Protein AF-A0A5Y3W118-F1 (afdb_monomer)

Sequence (136 aa):
MGSHLMQRLNAFADAFSFFLLWLQNSPVILSLLAGLTLPFIFHLPREERKNAPFWLKSVACVSIFFFISGTLSPLTVQGLSYFFKSLDNNILFSVPLWIMTMIFTAAGLIFHITVRRLLAGEIDNLRHRMIKKSRL

Mean predicted aligned error: 7.02 Å

Secondary structure (DSSP, 8-state):
--HHHHHHHHHHHHHHHHHHHHHHH-HHHHHHHHHHHHHHHHSS-HHHHHH--HHHHHHHHHHHHHIIIIITHHHHHHHHHTT-TTS-SS-TT-HHHHHHHHHHHHHHHHHHHHHHHHHHHHHHHHHHHHHHHHT-

pLDDT: mean 89.18, std 9.22, range [50.97, 98.0]

Radius of gyration: 21.09 Å; Cα contacts (8 Å, |Δi|>4): 130; chains: 1; bounding box: 50×48×56 Å

Foldseek 3Di:
DPPVVVVVVVVVVVVVLVVLVCLLVCQLVLLLLLLQLVCLQPVDDPVVVVVDDPVSVVSNVSSVVSCCSHQVVLVNLLVCCVVPVSGDNPSVPVPVSNVSSVVSSNVSNVVNVVVVVVVVVVVVVVVVVVVVVVVD

Organism: Salmonella diarizonae (NCBI:txid59204)

Solvent-accessible surface area (backbone atoms only — not comparable to full-atom values): 7052 Å² total; per-residue (Å²): 133,60,66,69,55,51,50,52,51,50,53,48,50,52,53,49,51,50,50,52,48,48,46,69,74,40,22,51,62,29,3,24,50,12,19,49,31,45,59,68,55,69,73,52,53,78,77,53,56,76,75,49,56,69,68,59,56,50,49,33,52,52,19,51,50,24,31,44,49,5,47,40,22,41,61,46,42,39,60,45,23,78,80,35,84,87,44,69,72,73,50,61,78,36,61,70,58,54,52,47,9,50,52,29,20,50,49,19,33,51,48,42,54,52,51,52,53,55,50,51,55,51,51,52,52,52,50,53,54,48,56,61,60,72,76,109

Structure (mmCIF, N/CA/C/O backbone):
data_AF-A0A5Y3W118-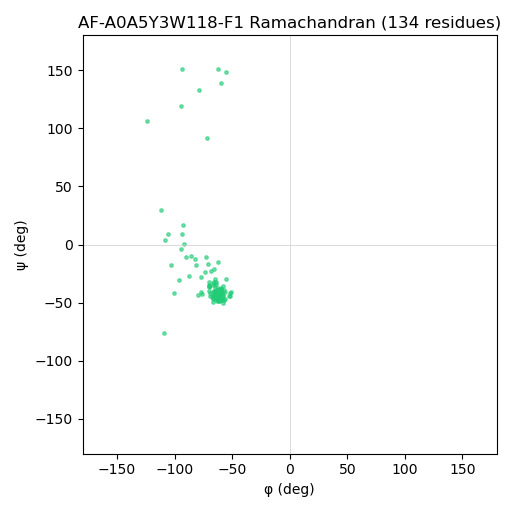F1
#
_entry.id   AF-A0A5Y3W118-F1
#
loop_
_atom_site.group_PDB
_atom_site.id
_atom_site.type_symbol
_atom_site.label_atom_id
_atom_site.label_alt_id
_atom_site.label_comp_id
_atom_site.label_asym_id
_atom_site.label_enti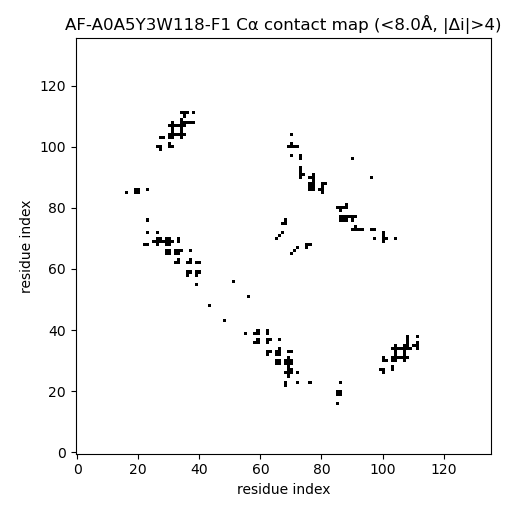ty_id
_atom_site.label_seq_id
_atom_site.pdbx_PDB_ins_code
_atom_site.Cartn_x
_atom_site.Cartn_y
_atom_site.Cartn_z
_atom_site.occupancy
_atom_site.B_iso_or_equiv
_atom_site.auth_seq_id
_atom_site.auth_comp_id
_atom_site.auth_asym_id
_atom_site.auth_atom_id
_atom_site.pdbx_PDB_model_num
ATOM 1 N N . MET A 1 1 ? 16.356 -33.945 -16.324 1.00 55.16 1 MET A N 1
ATOM 2 C CA . MET A 1 1 ? 15.896 -33.153 -15.158 1.00 55.16 1 MET A CA 1
ATOM 3 C C . MET A 1 1 ? 15.737 -31.643 -15.443 1.00 55.16 1 MET A C 1
ATOM 5 O O . MET A 1 1 ? 15.540 -30.894 -14.499 1.00 55.16 1 MET A O 1
ATOM 9 N N . GLY A 1 2 ? 15.806 -31.167 -16.701 1.00 66.75 2 GLY A N 1
ATOM 10 C CA . GLY A 1 2 ? 15.899 -29.722 -16.998 1.00 66.75 2 GLY A CA 1
ATOM 11 C C . GLY A 1 2 ? 14.599 -29.026 -17.422 1.00 66.75 2 GLY A C 1
ATOM 12 O O . GLY A 1 2 ? 14.319 -27.933 -16.950 1.00 66.75 2 GLY A O 1
ATOM 13 N N . SER A 1 3 ? 13.770 -29.647 -18.267 1.00 79.12 3 SER A N 1
ATOM 14 C CA . SER A 1 3 ? 12.612 -28.972 -18.885 1.00 79.12 3 SER A CA 1
ATOM 15 C C . SER A 1 3 ? 11.494 -28.630 -17.898 1.00 79.12 3 SER A C 1
ATOM 17 O O . SER A 1 3 ? 10.991 -27.513 -17.901 1.00 79.12 3 SER A O 1
ATOM 19 N N . HIS A 1 4 ? 11.144 -29.559 -17.007 1.00 85.88 4 HIS A N 1
ATOM 20 C CA . HIS A 1 4 ? 10.067 -29.359 -16.034 1.00 85.88 4 HIS A CA 1
ATOM 21 C C . HIS A 1 4 ? 10.428 -28.340 -14.937 1.00 85.88 4 HIS A C 1
ATOM 23 O O . HIS A 1 4 ? 9.578 -27.554 -14.526 1.00 85.88 4 HIS A O 1
ATOM 29 N N . LEU A 1 5 ? 11.689 -28.306 -14.483 1.00 90.19 5 LEU A N 1
ATOM 30 C CA . LEU A 1 5 ? 12.158 -27.274 -13.550 1.00 90.19 5 LEU A CA 1
ATOM 31 C C . LEU A 1 5 ? 12.150 -25.894 -14.224 1.00 90.19 5 LEU A C 1
ATOM 33 O O . LEU A 1 5 ? 11.603 -24.952 -13.660 1.00 90.19 5 LEU A O 1
ATOM 37 N N . MET A 1 6 ? 12.687 -25.792 -15.445 1.00 90.12 6 MET A N 1
ATOM 38 C CA . MET A 1 6 ? 12.690 -24.544 -16.222 1.00 90.12 6 MET A CA 1
ATOM 39 C C . MET A 1 6 ? 11.272 -24.038 -16.497 1.00 90.12 6 MET A C 1
ATOM 41 O O . MET A 1 6 ? 11.012 -22.847 -16.365 1.00 90.12 6 MET A O 1
ATOM 45 N N . GLN A 1 7 ? 10.330 -24.936 -16.790 1.00 92.69 7 GLN A N 1
ATOM 46 C CA . GLN A 1 7 ? 8.923 -24.582 -16.965 1.00 92.69 7 GLN A CA 1
ATOM 47 C C . GLN A 1 7 ? 8.311 -24.002 -15.683 1.00 92.69 7 GLN A C 1
ATOM 49 O O . GLN A 1 7 ? 7.603 -23.001 -15.748 1.00 92.69 7 GLN A O 1
ATOM 54 N N . ARG A 1 8 ? 8.595 -24.590 -14.512 1.00 93.12 8 ARG A N 1
ATOM 55 C CA . ARG A 1 8 ? 8.115 -24.059 -13.224 1.00 93.12 8 ARG A CA 1
ATOM 56 C C . ARG A 1 8 ? 8.726 -22.703 -12.889 1.00 93.12 8 ARG A C 1
ATOM 58 O O . ARG A 1 8 ? 8.020 -21.840 -12.382 1.00 93.12 8 ARG A O 1
ATOM 65 N N . LEU A 1 9 ? 10.014 -22.519 -13.174 1.00 93.62 9 LEU A N 1
ATOM 66 C CA . LEU A 1 9 ? 10.700 -21.247 -12.955 1.00 93.62 9 LEU A CA 1
ATOM 67 C C . LEU A 1 9 ? 10.161 -20.150 -13.879 1.00 93.62 9 LEU A C 1
ATOM 69 O O . LEU A 1 9 ? 9.912 -19.049 -13.400 1.00 93.62 9 LEU A O 1
ATOM 73 N N . ASN A 1 10 ? 9.901 -20.460 -15.153 1.00 93.31 10 ASN A N 1
ATOM 74 C CA . ASN A 1 10 ? 9.235 -19.528 -16.065 1.00 93.31 10 ASN A CA 1
ATOM 75 C C . ASN A 1 10 ? 7.828 -19.178 -15.577 1.00 93.31 10 ASN A C 1
ATOM 77 O O . ASN A 1 10 ? 7.515 -18.003 -15.447 1.00 93.31 10 ASN A O 1
ATOM 81 N N . ALA A 1 11 ? 7.016 -20.174 -15.212 1.00 94.19 11 ALA A N 1
ATOM 82 C CA . ALA A 1 11 ? 5.670 -19.921 -14.701 1.00 94.19 11 ALA A CA 1
ATOM 83 C C . ALA A 1 11 ? 5.681 -19.050 -13.431 1.00 94.19 11 ALA A C 1
ATOM 85 O O . ALA A 1 11 ? 4.825 -18.185 -13.256 1.00 94.19 11 ALA A O 1
ATOM 86 N N . PHE A 1 12 ? 6.663 -19.256 -12.548 1.00 94.25 12 PHE A N 1
ATOM 87 C CA . PHE A 1 12 ? 6.858 -18.405 -11.379 1.00 94.25 12 PHE A CA 1
ATOM 88 C C . PHE A 1 12 ? 7.266 -16.980 -11.769 1.00 94.25 12 PHE A C 1
ATOM 90 O O . PHE A 1 12 ? 6.709 -16.029 -11.225 1.00 94.25 12 PHE A O 1
ATOM 97 N N . ALA A 1 13 ? 8.204 -16.825 -12.706 1.00 93.19 13 ALA A N 1
ATOM 98 C CA . ALA A 1 13 ? 8.629 -15.519 -13.197 1.00 93.19 13 ALA A CA 1
ATOM 99 C C . ALA A 1 13 ? 7.459 -14.750 -13.831 1.00 93.19 13 ALA A C 1
ATOM 101 O O . ALA A 1 13 ? 7.259 -13.585 -13.500 1.00 93.19 13 ALA A O 1
ATOM 102 N N . ASP A 1 14 ? 6.634 -15.417 -14.640 1.00 94.06 14 ASP A N 1
ATOM 103 C CA . ASP A 1 14 ? 5.444 -14.828 -15.260 1.00 94.06 14 ASP A CA 1
ATOM 104 C C . ASP A 1 14 ? 4.425 -14.380 -14.203 1.00 94.06 14 ASP A C 1
ATOM 106 O O . ASP A 1 14 ? 3.942 -13.245 -14.233 1.00 94.06 14 ASP A O 1
ATOM 110 N N . ALA A 1 15 ? 4.138 -15.239 -13.219 1.00 95.62 15 ALA A N 1
ATOM 111 C CA . ALA A 1 15 ? 3.243 -14.904 -12.113 1.00 95.62 15 ALA A CA 1
ATOM 112 C C . ALA A 1 15 ? 3.778 -13.731 -11.276 1.00 95.62 15 ALA A C 1
ATOM 114 O O . ALA A 1 15 ? 3.017 -12.854 -10.864 1.00 95.62 15 ALA A O 1
ATOM 115 N N . PHE A 1 16 ? 5.089 -13.690 -11.045 1.00 95.00 16 PHE A N 1
ATOM 116 C CA . PHE A 1 16 ? 5.735 -12.618 -10.302 1.00 95.00 16 PHE A CA 1
ATOM 117 C C . PHE A 1 16 ? 5.724 -11.294 -11.078 1.00 95.00 16 PHE A C 1
ATOM 119 O O . PHE A 1 16 ? 5.399 -10.255 -10.507 1.00 95.00 16 PHE A O 1
ATOM 126 N N . SER A 1 17 ? 5.988 -11.314 -12.386 1.00 94.56 17 SER A N 1
ATOM 127 C CA . SER A 1 17 ? 5.854 -10.138 -13.253 1.00 94.56 17 SER A CA 1
ATOM 128 C C . SER A 1 17 ? 4.416 -9.625 -13.296 1.00 94.56 17 SER A C 1
ATOM 130 O O . SER A 1 17 ? 4.197 -8.418 -13.189 1.00 94.56 17 SER A O 1
ATOM 132 N N . PHE A 1 18 ? 3.432 -10.523 -13.380 1.00 95.94 18 PHE A N 1
ATOM 133 C CA . PHE A 1 18 ? 2.020 -10.158 -13.287 1.00 95.94 18 PHE A CA 1
ATOM 134 C C . PHE A 1 18 ? 1.696 -9.495 -11.942 1.00 95.94 18 PHE A C 1
ATOM 136 O O . PHE A 1 18 ? 1.043 -8.453 -11.906 1.00 95.94 18 PHE A O 1
ATOM 143 N N . PHE A 1 19 ? 2.203 -10.051 -10.840 1.00 95.00 19 PHE A N 1
ATOM 144 C CA . PHE A 1 19 ? 2.048 -9.465 -9.512 1.00 95.00 19 PHE A CA 1
ATOM 145 C C . PHE A 1 19 ? 2.662 -8.060 -9.419 1.00 95.00 19 PHE A C 1
ATOM 147 O O . PHE A 1 19 ? 2.019 -7.152 -8.899 1.00 95.00 19 PHE A O 1
ATOM 154 N N . LEU A 1 20 ? 3.865 -7.853 -9.961 1.00 95.12 20 LEU A N 1
ATOM 155 C CA . LEU A 1 20 ? 4.526 -6.545 -9.991 1.00 95.12 20 LEU A CA 1
ATOM 156 C C . LEU A 1 20 ? 3.728 -5.510 -10.797 1.00 95.12 20 LEU A C 1
ATOM 158 O O . LEU A 1 20 ? 3.542 -4.381 -10.344 1.00 95.12 20 LEU A O 1
ATOM 162 N N . LEU A 1 21 ? 3.210 -5.901 -11.963 1.00 95.94 21 LEU A N 1
ATOM 163 C CA . LEU A 1 21 ? 2.341 -5.046 -12.772 1.00 95.94 21 LEU A CA 1
ATOM 164 C C . LEU A 1 21 ? 1.045 -4.707 -12.036 1.00 95.94 21 LEU A C 1
ATOM 166 O O . LEU A 1 21 ? 0.607 -3.557 -12.049 1.00 95.94 21 LEU A O 1
ATOM 170 N N . TRP A 1 22 ? 0.431 -5.684 -11.372 1.00 95.88 22 TRP A N 1
ATOM 171 C CA . TRP A 1 22 ? -0.756 -5.448 -10.558 1.00 95.88 22 TRP A CA 1
ATOM 172 C C . TRP A 1 22 ? -0.471 -4.475 -9.406 1.00 95.88 22 TRP A C 1
ATOM 174 O O . TRP A 1 22 ? -1.278 -3.575 -9.160 1.00 95.88 22 TRP A O 1
ATOM 184 N N . LEU A 1 23 ? 0.693 -4.604 -8.759 1.00 95.44 23 LEU A N 1
ATOM 185 C CA . LEU A 1 23 ? 1.150 -3.717 -7.688 1.00 95.44 23 LEU A CA 1
ATOM 186 C C . LEU A 1 23 ? 1.254 -2.264 -8.173 1.00 95.44 23 LEU A C 1
ATOM 188 O O . LEU A 1 23 ? 0.721 -1.362 -7.530 1.00 95.44 23 LEU A O 1
ATOM 192 N N . GLN A 1 24 ? 1.882 -2.049 -9.333 1.00 94.50 24 GLN A N 1
ATOM 193 C CA . GLN A 1 24 ? 2.026 -0.725 -9.942 1.00 94.50 24 GLN A CA 1
ATOM 194 C C . GLN A 1 24 ? 0.687 -0.124 -10.394 1.00 94.50 24 GLN A C 1
ATOM 196 O O . GLN A 1 24 ? 0.523 1.093 -10.338 1.00 94.50 24 GLN A O 1
ATOM 201 N N . ASN A 1 25 ? -0.262 -0.949 -10.842 1.00 95.31 25 ASN A N 1
ATOM 202 C CA . ASN A 1 25 ? -1.548 -0.485 -11.372 1.00 95.31 25 ASN A CA 1
ATOM 203 C C . ASN A 1 25 ? -2.653 -0.351 -10.313 1.00 95.31 25 ASN A C 1
ATOM 205 O O . ASN A 1 25 ? -3.693 0.246 -10.589 1.00 95.31 25 ASN A O 1
ATOM 209 N N . SER A 1 26 ? -2.436 -0.854 -9.094 1.00 96.31 26 SER A N 1
ATOM 210 C CA . SER A 1 26 ? -3.421 -0.798 -8.001 1.00 96.31 26 SER A CA 1
ATOM 211 C C . SER A 1 26 ? -3.050 0.120 -6.817 1.00 96.31 26 SER A C 1
ATOM 213 O O . SER A 1 26 ? -3.504 -0.151 -5.698 1.00 96.31 26 SER A O 1
ATOM 215 N N . PRO A 1 27 ? -2.280 1.218 -6.983 1.00 94.94 27 PRO A N 1
ATOM 216 C CA . PRO A 1 27 ? -1.722 1.957 -5.854 1.00 94.94 27 PRO A CA 1
ATOM 217 C C . PRO A 1 27 ? -2.812 2.614 -5.007 1.00 94.94 27 PRO A C 1
ATOM 219 O O . PRO A 1 27 ? -2.713 2.626 -3.790 1.00 94.94 27 PRO A O 1
ATOM 222 N N . VAL A 1 28 ? -3.904 3.073 -5.625 1.00 95.94 28 VAL A N 1
ATOM 223 C CA . VAL A 1 28 ? -5.032 3.727 -4.941 1.00 95.94 28 VAL A CA 1
ATOM 224 C C . VAL A 1 28 ? -5.743 2.784 -3.964 1.00 95.94 28 VAL A C 1
ATOM 226 O O . VAL A 1 28 ? -6.008 3.154 -2.819 1.00 95.94 28 VAL A O 1
ATOM 229 N N . ILE A 1 29 ? -6.028 1.549 -4.390 1.00 96.88 29 ILE A N 1
ATOM 230 C CA . ILE A 1 29 ? -6.685 0.544 -3.540 1.00 96.88 29 ILE A CA 1
ATOM 231 C C . ILE A 1 29 ? -5.748 0.154 -2.394 1.00 96.88 29 ILE A C 1
ATOM 233 O O . ILE A 1 29 ? -6.170 0.105 -1.238 1.00 96.88 29 ILE A O 1
ATOM 237 N N . LEU A 1 30 ? -4.465 -0.062 -2.694 1.00 97.38 30 LEU A N 1
ATOM 238 C CA . LEU A 1 30 ? -3.451 -0.372 -1.685 1.00 97.38 30 LEU A CA 1
ATOM 239 C C . LEU A 1 30 ? -3.270 0.786 -0.690 1.00 97.38 30 LEU A C 1
ATOM 241 O O . LEU A 1 30 ? -3.172 0.543 0.509 1.00 97.38 30 LEU A O 1
ATOM 245 N N . SER A 1 31 ? -3.315 2.039 -1.147 1.00 97.25 31 SER A N 1
ATOM 246 C CA . SER A 1 31 ? -3.282 3.237 -0.299 1.00 97.25 31 SER A CA 1
ATOM 247 C C . SER A 1 31 ? -4.482 3.331 0.632 1.00 97.25 31 SER A C 1
ATOM 249 O O . SER A 1 31 ? -4.312 3.694 1.798 1.00 97.25 31 SER A O 1
ATOM 251 N N . LEU A 1 32 ? -5.681 3.004 0.147 1.00 97.44 32 LEU A N 1
ATOM 252 C CA . LEU A 1 32 ? -6.890 2.961 0.968 1.00 97.44 32 LEU A CA 1
ATOM 253 C C . LEU A 1 32 ? -6.763 1.897 2.063 1.00 97.44 32 LEU A C 1
ATOM 255 O O . LEU A 1 32 ? -7.006 2.182 3.237 1.00 97.44 32 LEU A O 1
ATOM 259 N N . LEU A 1 33 ? -6.328 0.691 1.685 1.00 96.50 33 LEU A N 1
ATOM 260 C CA . LEU A 1 33 ? -6.076 -0.408 2.618 1.00 96.50 33 LEU A CA 1
ATOM 261 C C . LEU A 1 33 ? -4.997 -0.042 3.639 1.00 96.50 33 LEU A C 1
ATOM 263 O O . LEU A 1 33 ? -5.194 -0.292 4.824 1.00 96.50 33 LEU A O 1
ATOM 267 N N . ALA A 1 34 ? -3.924 0.632 3.220 1.00 96.12 34 ALA A N 1
ATOM 268 C CA . ALA A 1 34 ? -2.906 1.149 4.127 1.00 96.12 34 ALA A CA 1
ATOM 269 C C . ALA A 1 34 ? -3.517 2.082 5.178 1.00 96.12 34 ALA A C 1
ATOM 271 O O . ALA A 1 34 ? -3.278 1.905 6.369 1.00 96.12 34 ALA A O 1
ATOM 272 N N . GLY A 1 35 ? -4.362 3.030 4.759 1.00 95.06 35 GLY A N 1
ATOM 273 C CA . GLY A 1 35 ? -5.092 3.921 5.665 1.00 95.06 35 GLY A CA 1
ATOM 274 C C . GLY A 1 35 ? -5.966 3.164 6.666 1.00 95.06 35 GLY A C 1
ATOM 275 O O . GLY A 1 35 ? -5.960 3.467 7.859 1.00 95.06 35 GLY A O 1
ATOM 276 N N . LEU A 1 36 ? -6.669 2.136 6.188 1.00 94.50 36 LEU A N 1
ATOM 277 C CA . LEU A 1 36 ? -7.527 1.281 7.008 1.00 94.50 36 LEU A CA 1
ATOM 278 C C . LEU A 1 36 ? -6.743 0.458 8.032 1.00 94.50 36 LEU A C 1
ATOM 280 O O . LEU A 1 36 ? -7.268 0.174 9.109 1.00 94.50 36 LEU A O 1
ATOM 284 N N . THR A 1 37 ? -5.513 0.050 7.717 1.00 92.50 37 THR A N 1
ATOM 285 C CA . THR A 1 37 ? -4.740 -0.866 8.564 1.00 92.50 37 THR A CA 1
ATOM 286 C C . THR A 1 37 ? -3.640 -0.189 9.382 1.00 92.50 37 THR A C 1
ATOM 288 O O . THR A 1 37 ? -3.156 -0.767 10.359 1.00 92.50 37 THR A O 1
ATOM 291 N N . LEU A 1 38 ? -3.230 1.032 9.030 1.00 90.38 38 LEU A N 1
ATOM 292 C CA . LEU A 1 38 ? -2.220 1.834 9.736 1.00 90.38 38 LEU A CA 1
ATOM 293 C C . LEU A 1 38 ? -2.501 1.964 11.244 1.00 90.38 38 LEU A C 1
ATOM 295 O O . LEU A 1 38 ? -1.580 1.752 12.041 1.00 90.38 38 LEU A O 1
ATOM 299 N N . PRO A 1 39 ? -3.749 2.230 11.680 1.00 88.62 39 PRO A N 1
ATOM 300 C CA . PRO A 1 39 ? -4.085 2.302 13.097 1.00 88.62 39 PRO A CA 1
ATOM 301 C C . PRO A 1 39 ? -3.708 1.051 13.904 1.00 88.62 39 PRO A C 1
ATOM 303 O O . PRO A 1 39 ? -3.381 1.195 15.080 1.00 88.62 39 PRO A O 1
ATOM 306 N N . PHE A 1 40 ? -3.689 -0.150 13.316 1.00 81.88 40 PHE A N 1
ATOM 307 C CA . PHE A 1 40 ? -3.300 -1.371 14.037 1.00 81.88 40 PHE A CA 1
ATOM 308 C C . PHE A 1 40 ? -1.811 -1.403 14.415 1.00 81.88 40 PHE A C 1
ATOM 310 O O . PHE A 1 40 ? -1.440 -2.083 15.368 1.00 81.88 40 PHE A O 1
ATOM 317 N N . ILE A 1 41 ? -0.959 -0.650 13.709 1.00 78.69 41 ILE A N 1
ATOM 318 C CA . ILE A 1 41 ? 0.476 -0.542 14.014 1.00 78.69 41 ILE A CA 1
ATOM 319 C C . ILE A 1 41 ? 0.710 0.433 15.177 1.00 78.69 41 ILE A C 1
ATOM 321 O O . ILE A 1 41 ? 1.521 0.167 16.068 1.00 78.69 41 ILE A O 1
ATOM 325 N N . PHE A 1 42 ? 0.024 1.579 15.164 1.00 71.50 42 PHE A N 1
ATOM 326 C CA . PHE A 1 42 ? 0.285 2.673 16.104 1.00 71.50 42 PHE A CA 1
ATOM 327 C C . PHE A 1 42 ? -0.478 2.558 17.425 1.00 71.50 42 PHE A C 1
ATOM 329 O O . PHE A 1 42 ? 0.022 3.036 18.439 1.00 71.50 42 PHE A O 1
ATOM 336 N N . HIS A 1 43 ? -1.642 1.902 17.448 1.00 69.50 43 HIS A N 1
ATOM 337 C CA . HIS A 1 43 ? -2.459 1.815 18.662 1.00 69.50 43 HIS A CA 1
ATOM 338 C C . HIS A 1 43 ? -1.909 0.885 19.746 1.00 69.50 43 HIS A C 1
ATOM 340 O O . HIS A 1 43 ? -2.425 0.933 20.858 1.00 69.50 43 HIS A O 1
ATOM 346 N N . LEU A 1 44 ? -0.893 0.062 19.464 1.00 68.00 44 LEU A N 1
ATOM 347 C CA . LEU A 1 44 ? -0.331 -0.835 20.473 1.00 68.00 44 LEU A CA 1
ATOM 348 C C . LEU A 1 44 ? 0.888 -0.212 21.182 1.00 68.00 44 LEU A C 1
ATOM 350 O O . LEU A 1 44 ? 1.912 0.035 20.521 1.00 68.00 44 LEU A O 1
ATOM 354 N N . PRO A 1 45 ? 0.838 -0.004 22.513 1.00 69.00 45 PRO A N 1
ATOM 355 C CA . PRO A 1 45 ? 1.994 0.369 23.323 1.00 69.00 45 PRO A CA 1
ATOM 356 C C . PRO A 1 45 ? 3.140 -0.631 23.158 1.00 69.00 45 PRO A C 1
ATOM 358 O O . PRO A 1 45 ? 2.925 -1.824 22.940 1.00 69.00 45 PRO A O 1
ATOM 361 N N . ARG A 1 46 ? 4.387 -0.162 23.265 1.00 69.44 46 ARG A N 1
ATOM 362 C CA . ARG A 1 46 ? 5.582 -0.994 23.032 1.00 69.44 46 ARG A CA 1
ATOM 363 C C . ARG A 1 46 ? 5.643 -2.219 23.958 1.00 69.44 46 ARG A C 1
ATOM 365 O O . ARG A 1 46 ? 6.051 -3.285 23.505 1.00 69.44 46 ARG A O 1
ATOM 372 N N . GLU A 1 47 ? 5.180 -2.066 25.198 1.00 72.00 47 GLU A N 1
ATOM 373 C CA . GLU A 1 47 ? 5.050 -3.131 26.204 1.00 72.00 47 GLU A CA 1
ATOM 374 C C . GLU A 1 47 ? 4.069 -4.232 25.749 1.00 72.00 47 GLU A C 1
ATOM 376 O O . GLU A 1 47 ? 4.376 -5.423 25.795 1.00 72.00 47 GLU A O 1
ATOM 381 N N . GLU A 1 48 ? 2.915 -3.840 25.201 1.00 70.69 48 GLU A N 1
ATOM 382 C CA . GLU A 1 48 ? 1.869 -4.761 24.735 1.00 70.69 48 GLU A CA 1
ATOM 383 C C . GLU A 1 48 ? 2.245 -5.478 23.428 1.00 70.69 48 GLU A C 1
ATOM 385 O O . GLU A 1 48 ? 1.781 -6.589 23.170 1.00 70.69 48 GLU A O 1
ATOM 390 N N . ARG A 1 49 ? 3.147 -4.909 22.613 1.00 72.75 49 ARG A N 1
ATOM 391 C CA . ARG A 1 49 ? 3.612 -5.536 21.356 1.00 72.75 49 ARG A CA 1
ATOM 392 C C . ARG A 1 49 ? 4.360 -6.848 21.574 1.00 72.75 49 ARG A C 1
ATOM 394 O O . ARG A 1 49 ? 4.278 -7.729 20.714 1.00 72.75 49 ARG A O 1
ATOM 401 N N . LYS A 1 50 ? 5.080 -7.002 22.693 1.00 74.50 50 LYS A N 1
ATOM 402 C CA . LYS A 1 50 ? 5.788 -8.259 23.005 1.00 74.50 50 LYS A CA 1
ATOM 403 C C . LYS A 1 50 ? 4.801 -9.415 23.168 1.00 74.50 50 LYS A C 1
ATOM 405 O O . LYS A 1 50 ? 5.000 -10.468 22.559 1.00 74.50 50 LYS A O 1
ATOM 410 N N . ASN A 1 51 ? 3.708 -9.157 23.879 1.00 79.12 51 ASN A N 1
ATOM 411 C CA . ASN A 1 51 ? 2.676 -10.140 24.210 1.00 79.12 51 ASN A CA 1
ATOM 412 C C . ASN A 1 51 ? 1.524 -10.183 23.192 1.00 79.12 51 ASN A C 1
ATOM 414 O O . ASN A 1 51 ? 0.592 -10.966 23.352 1.00 79.12 51 ASN A O 1
ATOM 418 N N . ALA A 1 52 ? 1.577 -9.356 22.143 1.00 80.19 52 ALA A N 1
ATOM 419 C CA . ALA A 1 52 ? 0.527 -9.289 21.140 1.00 80.19 52 ALA A CA 1
ATOM 420 C C . ALA A 1 52 ? 0.314 -10.649 20.445 1.00 80.19 52 ALA A C 1
ATOM 422 O O . ALA A 1 52 ? 1.295 -11.320 20.087 1.00 80.19 52 ALA A O 1
ATOM 423 N N . PRO A 1 53 ? -0.950 -11.036 20.190 1.00 85.62 53 PRO A N 1
ATOM 424 C CA . PRO A 1 53 ? -1.263 -12.277 19.497 1.00 85.62 53 PRO A CA 1
ATOM 425 C C . PRO A 1 53 ? -0.694 -12.261 18.073 1.00 85.62 53 PRO A C 1
ATOM 427 O O . PRO A 1 53 ? -0.582 -11.208 17.439 1.00 85.62 53 PRO A O 1
ATOM 430 N N . PHE A 1 54 ? -0.362 -13.445 17.551 1.00 86.81 54 PHE A N 1
ATOM 431 C CA . PHE A 1 54 ? 0.260 -13.606 16.230 1.00 86.81 54 PHE A CA 1
ATOM 432 C C . PHE A 1 54 ? -0.509 -12.888 15.110 1.00 86.81 54 PHE A C 1
ATOM 434 O O . PHE A 1 54 ? 0.094 -12.199 14.289 1.00 86.81 54 PHE A O 1
ATOM 441 N N . TRP A 1 55 ? -1.843 -12.959 15.126 1.00 84.69 55 TRP A N 1
ATOM 442 C CA . TRP A 1 55 ? -2.699 -12.289 14.145 1.00 84.69 55 TRP A CA 1
ATOM 443 C C . TRP A 1 55 ? -2.483 -10.779 14.080 1.00 84.69 55 TRP A C 1
ATOM 445 O O . TRP A 1 55 ? -2.429 -10.217 12.990 1.00 84.69 55 TRP A O 1
ATOM 455 N N . LEU A 1 56 ? -2.284 -10.117 15.220 1.00 85.62 56 LEU A N 1
ATOM 456 C CA . LEU A 1 56 ? -2.070 -8.674 15.245 1.00 85.62 56 LEU A CA 1
ATOM 457 C C . LEU A 1 56 ? -0.704 -8.297 14.644 1.00 85.62 56 LEU A C 1
ATOM 459 O O . LEU A 1 56 ? -0.591 -7.306 13.925 1.00 85.62 56 LEU A O 1
ATOM 463 N N . LYS A 1 57 ? 0.319 -9.133 14.867 1.00 85.50 57 LYS A N 1
ATOM 464 C CA . LYS A 1 57 ? 1.638 -8.991 14.226 1.00 85.50 57 LYS A CA 1
ATOM 465 C C . LYS A 1 57 ? 1.541 -9.206 12.711 1.00 85.50 57 LYS A C 1
ATOM 467 O O . LYS A 1 57 ? 2.137 -8.447 11.950 1.00 85.50 57 LYS A O 1
ATOM 472 N N . SER A 1 58 ? 0.743 -10.183 12.273 1.00 89.00 58 SER A N 1
ATOM 473 C CA . SER A 1 58 ? 0.466 -10.425 10.852 1.00 89.00 58 SER A CA 1
ATOM 474 C C . SER A 1 58 ? -0.235 -9.232 10.199 1.00 89.00 58 SER A C 1
ATOM 476 O O . SER A 1 58 ? 0.190 -8.781 9.140 1.00 89.00 58 SER A O 1
ATOM 478 N N . VAL A 1 59 ? -1.265 -8.672 10.842 1.00 90.06 59 VAL A N 1
ATOM 479 C CA . VAL A 1 59 ? -1.972 -7.477 10.349 1.00 90.06 59 VAL A CA 1
ATOM 480 C C . VAL A 1 59 ? -1.032 -6.275 10.269 1.00 90.06 59 VAL A C 1
ATOM 482 O O . VAL A 1 59 ? -1.076 -5.537 9.290 1.00 90.06 59 VAL A O 1
ATOM 485 N N . ALA A 1 60 ? -0.139 -6.096 11.246 1.00 88.81 60 ALA A N 1
ATOM 486 C CA . ALA A 1 60 ? 0.869 -5.040 11.195 1.00 88.81 60 ALA A CA 1
ATOM 487 C C . ALA A 1 60 ? 1.829 -5.212 10.004 1.00 88.81 60 ALA A C 1
ATOM 489 O O . ALA A 1 60 ? 2.114 -4.241 9.310 1.00 88.81 60 ALA A O 1
ATOM 490 N N . CYS A 1 61 ? 2.279 -6.440 9.726 1.00 90.94 61 CYS A N 1
ATOM 491 C CA . CYS A 1 61 ? 3.115 -6.745 8.562 1.00 90.94 61 CYS A CA 1
ATOM 492 C C . CYS A 1 61 ? 2.394 -6.424 7.242 1.00 90.94 61 CYS A C 1
ATOM 494 O O . CYS A 1 61 ? 2.922 -5.697 6.401 1.00 90.94 61 CYS A O 1
ATOM 496 N N . VAL A 1 62 ? 1.150 -6.890 7.100 1.00 93.19 62 VAL A N 1
ATOM 497 C CA . VAL A 1 62 ? 0.301 -6.611 5.930 1.00 93.19 62 VAL A CA 1
ATOM 498 C C . VAL A 1 62 ? 0.060 -5.107 5.764 1.00 93.19 62 VAL A C 1
ATOM 500 O O . VAL A 1 62 ? 0.106 -4.587 4.654 1.00 93.19 62 VAL A O 1
ATOM 503 N N . SER A 1 63 ? -0.126 -4.387 6.868 1.00 93.25 63 SER A N 1
ATOM 504 C CA . SER A 1 63 ? -0.308 -2.936 6.868 1.00 93.25 63 SER A CA 1
ATOM 505 C C . SER A 1 63 ? 0.933 -2.187 6.375 1.00 93.25 63 SER A C 1
ATOM 507 O O . SER A 1 63 ? 0.818 -1.277 5.555 1.00 93.25 63 SER A O 1
ATOM 509 N N . ILE A 1 64 ? 2.130 -2.610 6.800 1.00 93.94 64 ILE A N 1
ATOM 510 C CA . ILE A 1 64 ? 3.398 -2.068 6.289 1.00 93.94 64 ILE A CA 1
ATOM 511 C C . ILE A 1 64 ? 3.523 -2.336 4.787 1.00 93.94 64 ILE A C 1
ATOM 513 O O . ILE A 1 64 ? 3.879 -1.427 4.039 1.00 93.94 64 ILE A O 1
ATOM 517 N N . PHE A 1 65 ? 3.191 -3.549 4.338 1.00 95.38 65 PHE A N 1
ATOM 518 C CA . PHE A 1 65 ? 3.196 -3.890 2.917 1.00 95.38 65 PHE A CA 1
ATOM 519 C C . PHE A 1 65 ? 2.264 -2.972 2.110 1.00 95.38 65 PHE A C 1
ATOM 521 O O . PHE A 1 65 ? 2.710 -2.355 1.146 1.00 95.38 65 PHE A O 1
ATOM 528 N N . PHE A 1 66 ? 1.010 -2.791 2.537 1.00 96.12 66 PHE A N 1
ATOM 529 C CA . PHE A 1 66 ? 0.075 -1.882 1.864 1.00 96.12 66 PHE A CA 1
ATOM 530 C C . PHE A 1 66 ? 0.546 -0.428 1.875 1.00 96.12 66 PHE A C 1
ATOM 532 O O . PHE A 1 66 ? 0.381 0.275 0.882 1.00 96.12 66 PHE A O 1
ATOM 539 N N . PHE A 1 67 ? 1.160 0.032 2.964 1.00 95.50 67 PHE A N 1
ATOM 540 C CA . PHE A 1 67 ? 1.687 1.391 3.044 1.00 95.50 67 PHE A CA 1
ATOM 541 C C . PHE A 1 67 ? 2.831 1.627 2.050 1.00 95.50 67 PHE A C 1
ATOM 543 O O . PHE A 1 67 ? 2.837 2.623 1.326 1.00 95.50 67 PHE A O 1
ATOM 550 N N . ILE A 1 68 ? 3.771 0.685 1.970 1.00 95.94 68 ILE A N 1
ATOM 551 C CA . ILE A 1 68 ? 4.917 0.742 1.056 1.00 95.94 68 ILE A CA 1
ATOM 552 C C . ILE A 1 68 ? 4.442 0.635 -0.401 1.00 95.94 68 ILE A C 1
ATOM 554 O O . ILE A 1 68 ? 4.794 1.464 -1.239 1.00 95.94 68 ILE A O 1
ATOM 558 N N . SER A 1 69 ? 3.607 -0.355 -0.705 1.00 95.56 69 SER A N 1
ATOM 559 C CA . SER A 1 69 ? 3.153 -0.635 -2.070 1.00 95.56 69 SER A CA 1
ATOM 560 C C . SER A 1 69 ? 1.984 0.229 -2.544 1.00 95.56 69 SER A C 1
ATOM 562 O O . SER A 1 69 ? 1.684 0.223 -3.730 1.00 95.56 69 SER A O 1
ATOM 564 N N . GLY A 1 70 ? 1.318 0.954 -1.647 1.00 96.38 70 GLY A N 1
ATOM 565 C CA . GLY A 1 70 ? 0.219 1.868 -1.952 1.00 96.38 70 GLY A CA 1
ATOM 566 C C . GLY A 1 70 ? 0.636 3.321 -1.776 1.00 96.38 70 GLY A C 1
ATOM 567 O O . GLY A 1 70 ? 0.893 4.024 -2.753 1.00 96.38 70 GLY A O 1
ATOM 568 N N . THR A 1 71 ? 0.727 3.786 -0.525 1.00 96.56 71 THR A N 1
ATOM 569 C CA . THR A 1 71 ? 1.033 5.192 -0.193 1.00 96.56 71 THR A CA 1
ATOM 570 C C . THR A 1 71 ? 2.375 5.640 -0.766 1.00 96.56 71 THR A C 1
ATOM 572 O O . THR A 1 71 ? 2.445 6.679 -1.418 1.00 96.56 71 THR A O 1
ATOM 575 N N . LEU A 1 72 ? 3.419 4.828 -0.580 1.00 96.62 72 LEU A N 1
ATOM 576 C CA . LEU A 1 72 ? 4.765 5.073 -1.110 1.00 96.62 72 LEU A CA 1
ATOM 577 C C . LEU A 1 72 ? 5.003 4.412 -2.476 1.00 96.62 72 LEU A C 1
ATOM 579 O O . LEU A 1 72 ? 6.155 4.285 -2.896 1.00 96.62 72 LEU A O 1
ATOM 583 N N . SER A 1 73 ? 3.939 4.010 -3.181 1.00 95.69 73 SER A N 1
ATOM 584 C CA . SER A 1 73 ? 4.042 3.328 -4.478 1.00 95.69 73 SER A CA 1
ATOM 585 C C . SER A 1 73 ? 4.928 4.038 -5.506 1.00 95.69 73 SER A C 1
ATOM 587 O O . SER A 1 73 ? 5.717 3.332 -6.137 1.00 95.69 73 SER A O 1
ATOM 589 N N . PRO A 1 74 ? 4.923 5.384 -5.661 1.00 95.12 74 PRO A N 1
ATOM 590 C CA . PRO A 1 74 ? 5.771 6.021 -6.668 1.00 95.12 74 PRO A CA 1
ATOM 591 C C . PRO A 1 74 ? 7.258 5.809 -6.380 1.00 95.12 74 PRO A C 1
ATOM 593 O O . PRO A 1 74 ? 8.048 5.641 -7.300 1.00 95.12 74 PRO A O 1
ATOM 596 N N . LEU A 1 75 ? 7.643 5.768 -5.101 1.00 95.50 75 LEU A N 1
ATOM 597 C CA . LEU A 1 75 ? 9.019 5.521 -4.680 1.00 95.50 75 LEU A CA 1
ATOM 598 C C . LEU A 1 75 ? 9.388 4.041 -4.800 1.00 95.50 75 LEU A C 1
ATOM 600 O O . LEU A 1 75 ? 10.481 3.699 -5.249 1.00 95.50 75 LEU A O 1
ATOM 604 N N . THR A 1 76 ? 8.485 3.150 -4.401 1.00 94.56 76 THR A N 1
ATOM 605 C CA . THR A 1 76 ? 8.782 1.716 -4.314 1.00 94.56 76 THR A CA 1
ATOM 606 C C . THR A 1 76 ? 8.788 1.051 -5.679 1.00 94.56 76 THR A C 1
ATOM 608 O O . THR A 1 76 ? 9.703 0.285 -5.973 1.00 94.56 76 THR A O 1
ATOM 611 N N . VAL A 1 77 ? 7.843 1.399 -6.549 1.00 94.94 77 VAL A N 1
ATOM 612 C CA . VAL A 1 77 ? 7.823 0.920 -7.933 1.00 94.94 77 VAL A CA 1
ATOM 613 C C . VAL A 1 77 ? 8.978 1.524 -8.736 1.00 94.94 77 VAL A C 1
ATOM 615 O O . VAL A 1 77 ? 9.597 0.795 -9.504 1.00 94.94 77 VAL A O 1
ATOM 618 N N . GLN A 1 78 ? 9.364 2.785 -8.496 1.00 94.38 78 GLN A N 1
ATOM 619 C CA . GLN A 1 78 ? 10.595 3.337 -9.079 1.00 94.38 78 GLN A CA 1
ATOM 620 C C . GLN A 1 78 ? 11.836 2.543 -8.648 1.00 94.38 78 GLN A C 1
ATOM 622 O O . GLN A 1 78 ? 12.694 2.236 -9.467 1.00 94.38 78 GLN A O 1
ATOM 627 N N . GLY A 1 79 ? 11.942 2.190 -7.364 1.00 93.81 79 GLY A N 1
ATOM 628 C CA . GLY A 1 79 ? 13.033 1.351 -6.870 1.00 93.81 79 GLY A CA 1
ATOM 629 C C . GLY A 1 79 ? 13.046 -0.032 -7.529 1.00 93.81 79 GLY A C 1
ATOM 630 O O . GLY A 1 79 ? 14.099 -0.521 -7.934 1.00 93.81 79 GLY A O 1
ATOM 631 N N . LEU A 1 80 ? 11.872 -0.650 -7.675 1.00 94.31 80 LEU A N 1
ATOM 632 C CA . LEU A 1 80 ? 11.719 -1.963 -8.302 1.00 94.31 80 LEU A CA 1
ATOM 633 C C . LEU A 1 80 ? 11.975 -1.934 -9.814 1.00 94.31 80 LEU A C 1
ATOM 635 O O . LEU A 1 80 ? 12.496 -2.916 -10.341 1.00 94.31 80 LEU A O 1
ATOM 639 N N . SER A 1 81 ? 11.666 -0.840 -10.516 1.00 94.25 81 SER A N 1
ATOM 640 C CA . SER A 1 81 ? 11.854 -0.744 -11.971 1.00 94.25 81 SER A CA 1
ATOM 641 C C . SER A 1 81 ? 13.325 -0.791 -12.395 1.00 94.25 81 SER A C 1
ATOM 643 O O . SER A 1 81 ? 13.627 -1.224 -13.506 1.00 94.25 81 SER A O 1
ATOM 645 N N . TYR A 1 82 ? 14.263 -0.480 -11.489 1.00 93.38 82 TYR A N 1
ATOM 646 C CA . TYR A 1 82 ? 15.695 -0.719 -11.712 1.00 93.38 82 TYR A CA 1
ATOM 647 C C . TYR A 1 82 ? 16.054 -2.207 -11.821 1.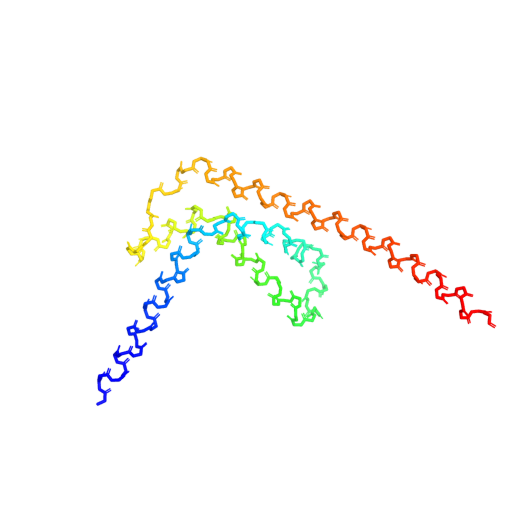00 93.38 82 TYR A C 1
ATOM 649 O O . TYR A 1 82 ? 17.001 -2.559 -12.523 1.00 93.38 82 TYR A O 1
ATOM 657 N N . PHE A 1 83 ? 15.306 -3.082 -11.146 1.00 93.12 83 PHE A N 1
ATOM 658 C CA . PHE A 1 83 ? 15.521 -4.531 -11.172 1.00 93.12 83 PHE A CA 1
ATOM 659 C C . PHE A 1 83 ? 14.613 -5.233 -12.190 1.00 93.12 83 PHE A C 1
ATOM 661 O O . PHE A 1 83 ? 15.006 -6.242 -12.776 1.00 93.12 83 PHE A O 1
ATOM 668 N N . PHE A 1 84 ? 13.415 -4.693 -12.428 1.00 92.38 84 PHE A N 1
ATOM 669 C CA . PHE A 1 84 ? 12.379 -5.315 -13.249 1.00 92.38 84 PHE A CA 1
ATOM 670 C C . PHE A 1 84 ? 11.927 -4.390 -14.380 1.00 92.38 84 PHE A C 1
ATOM 672 O O . PHE A 1 84 ? 11.150 -3.461 -14.175 1.00 92.38 84 PHE A O 1
ATOM 679 N N . LYS A 1 85 ? 12.342 -4.715 -15.611 1.00 89.38 85 LYS A N 1
ATOM 680 C CA . LYS A 1 85 ? 12.001 -3.958 -16.833 1.00 89.38 85 LYS A CA 1
ATOM 681 C C . LYS A 1 85 ? 10.505 -3.903 -17.160 1.00 89.38 85 LYS A C 1
ATOM 683 O O . LYS A 1 85 ? 10.109 -3.113 -18.005 1.00 89.38 85 LYS A O 1
ATOM 688 N N . SER A 1 86 ? 9.688 -4.760 -16.547 1.00 89.12 86 SER A N 1
ATOM 689 C CA . SER A 1 86 ? 8.235 -4.757 -16.740 1.00 89.12 86 SER A CA 1
ATOM 690 C C . SER A 1 86 ? 7.546 -3.551 -16.096 1.00 89.12 86 SER A C 1
ATOM 692 O O . SER A 1 86 ? 6.388 -3.296 -16.401 1.00 89.12 86 SER A O 1
ATOM 694 N N . LEU A 1 87 ? 8.218 -2.847 -15.182 1.00 92.62 87 LEU A N 1
ATOM 695 C CA . LEU A 1 87 ? 7.667 -1.715 -14.442 1.00 92.62 87 LEU A CA 1
ATOM 696 C C . LEU A 1 87 ? 7.986 -0.381 -15.128 1.00 92.62 87 LEU A C 1
ATOM 698 O O . LEU A 1 87 ? 9.026 -0.230 -15.768 1.00 92.62 87 LEU A O 1
ATOM 702 N N . ASP A 1 88 ? 7.104 0.599 -14.946 1.00 90.38 88 ASP A N 1
ATOM 703 C CA . ASP A 1 88 ? 7.311 1.968 -15.425 1.00 90.38 88 ASP A CA 1
ATOM 704 C C . ASP A 1 88 ? 8.265 2.717 -14.483 1.00 90.38 88 ASP A C 1
ATOM 706 O O . ASP A 1 88 ? 8.129 2.684 -13.258 1.00 90.38 88 ASP A O 1
ATOM 710 N N . ASN A 1 89 ? 9.245 3.402 -15.067 1.00 90.12 89 ASN A N 1
ATOM 711 C CA . ASN A 1 89 ? 10.300 4.131 -14.372 1.00 90.12 89 ASN A CA 1
ATOM 712 C C . ASN A 1 89 ? 10.119 5.658 -14.397 1.00 90.12 89 ASN A C 1
ATOM 714 O O . ASN A 1 89 ? 11.043 6.373 -14.008 1.00 90.12 89 ASN A O 1
ATOM 718 N N . ASN A 1 90 ? 8.970 6.163 -14.854 1.00 89.44 90 ASN A N 1
ATOM 719 C CA . ASN A 1 90 ? 8.689 7.603 -14.925 1.00 89.44 90 ASN A CA 1
ATOM 720 C C . ASN A 1 90 ? 7.669 8.077 -13.882 1.00 89.44 90 ASN A C 1
ATOM 722 O O . ASN A 1 90 ? 7.287 9.247 -13.855 1.00 89.44 90 ASN A O 1
ATOM 726 N N . ILE A 1 91 ? 7.222 7.185 -13.001 1.00 88.75 91 ILE A N 1
ATOM 727 C CA . ILE A 1 91 ? 6.120 7.477 -12.085 1.00 88.75 91 ILE A CA 1
ATOM 728 C C . ILE A 1 91 ? 6.542 8.266 -10.837 1.00 88.75 91 ILE A C 1
ATOM 730 O O . ILE A 1 91 ? 5.680 8.859 -10.189 1.00 88.75 91 ILE A O 1
ATOM 734 N N . LEU A 1 92 ? 7.840 8.306 -10.495 1.00 91.31 92 LEU A N 1
ATOM 735 C CA . LEU A 1 92 ? 8.331 8.943 -9.263 1.00 91.31 92 LEU A CA 1
ATOM 736 C C . LEU A 1 92 ? 7.915 10.416 -9.161 1.00 91.31 92 LEU A C 1
ATOM 738 O O . LEU A 1 92 ? 7.533 10.881 -8.088 1.00 91.31 92 LEU A O 1
ATOM 742 N N . PHE A 1 93 ? 7.975 11.136 -10.282 1.00 91.75 93 PHE A N 1
ATOM 743 C CA . PHE A 1 93 ? 7.665 12.565 -10.359 1.00 91.75 93 PHE A CA 1
ATOM 744 C C . PHE A 1 93 ? 6.207 12.846 -10.747 1.00 91.75 93 PHE A C 1
ATOM 746 O O . PHE A 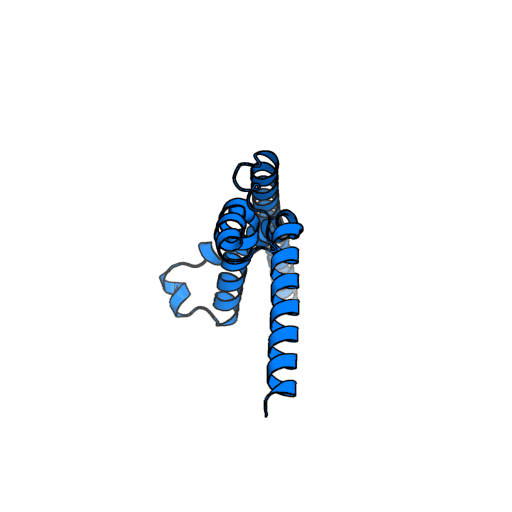1 93 ? 5.836 13.997 -10.978 1.00 91.75 93 PHE A O 1
ATOM 753 N N . SER A 1 94 ? 5.357 11.816 -10.795 1.00 93.25 94 SER A N 1
ATOM 754 C CA . SER A 1 94 ? 3.928 11.978 -11.054 1.00 93.25 94 SER A CA 1
ATOM 755 C C . SER A 1 94 ? 3.236 12.597 -9.838 1.00 93.25 94 SER A C 1
ATOM 757 O O . SER A 1 94 ? 2.782 11.907 -8.924 1.00 93.25 94 SER A O 1
ATOM 759 N N . VAL A 1 95 ? 3.147 13.930 -9.828 1.00 94.50 95 VAL A N 1
ATOM 760 C CA . VAL A 1 95 ? 2.442 14.701 -8.790 1.00 94.50 95 VAL A CA 1
ATOM 761 C C . VAL A 1 95 ? 0.996 14.218 -8.588 1.00 94.50 95 VAL A C 1
ATOM 763 O O . VAL A 1 95 ? 0.608 14.026 -7.434 1.00 94.50 95 VAL A O 1
ATOM 766 N N . PRO A 1 96 ? 0.197 13.943 -9.644 1.00 95.38 96 PRO A N 1
ATOM 767 C CA . PRO A 1 96 ? -1.158 13.425 -9.462 1.00 95.38 96 PRO A CA 1
ATOM 768 C C . PRO A 1 96 ? -1.191 12.090 -8.714 1.00 95.38 96 PRO A C 1
ATOM 770 O O . PRO A 1 96 ? -2.070 11.881 -7.881 1.00 95.38 96 PRO A O 1
ATOM 773 N N . LEU A 1 97 ? -0.224 11.202 -8.971 1.00 94.56 97 LEU A N 1
ATOM 774 C CA . LEU A 1 97 ? -0.167 9.896 -8.322 1.00 94.56 97 LEU A CA 1
ATOM 775 C C . LEU A 1 97 ? 0.099 10.035 -6.820 1.00 94.56 97 LEU A C 1
ATOM 777 O O . LEU A 1 97 ? -0.627 9.443 -6.026 1.00 94.56 97 LEU A O 1
ATOM 781 N N . TRP A 1 98 ? 1.063 10.875 -6.431 1.00 96.56 98 TRP A N 1
ATOM 782 C CA . TRP A 1 98 ? 1.334 11.189 -5.023 1.00 96.56 98 TRP A CA 1
ATOM 783 C C . TRP A 1 98 ? 0.120 11.775 -4.305 1.00 96.56 98 TRP A C 1
ATOM 785 O O . TRP A 1 98 ? -0.194 11.383 -3.182 1.00 96.56 98 TRP A O 1
ATOM 795 N N . ILE A 1 99 ? -0.580 12.710 -4.949 1.00 96.75 99 ILE A N 1
ATOM 796 C CA . ILE A 1 99 ? -1.781 13.319 -4.371 1.00 96.75 99 ILE A CA 1
ATOM 797 C C . ILE A 1 99 ? -2.859 12.250 -4.161 1.00 96.75 99 ILE A C 1
ATOM 799 O O . ILE A 1 99 ? -3.424 12.153 -3.072 1.00 96.75 99 ILE A O 1
ATOM 803 N N . MET A 1 100 ? -3.112 11.414 -5.169 1.00 96.56 100 MET A N 1
ATOM 804 C CA . MET A 1 100 ? -4.122 10.359 -5.091 1.00 96.56 100 MET A CA 1
ATOM 805 C C . MET A 1 100 ? -3.807 9.338 -3.996 1.00 96.56 100 MET A C 1
ATOM 807 O O . MET A 1 100 ? -4.685 9.020 -3.192 1.00 96.56 100 MET A O 1
ATOM 811 N N . THR A 1 101 ? -2.569 8.849 -3.913 1.00 96.88 101 THR A N 1
ATOM 812 C CA . THR A 1 101 ? -2.191 7.860 -2.893 1.00 96.88 101 THR A CA 1
ATOM 813 C C . THR A 1 101 ? -2.308 8.438 -1.482 1.00 96.88 101 THR A C 1
ATOM 815 O O . THR A 1 101 ? -2.848 7.777 -0.594 1.00 96.88 101 THR A O 1
ATOM 818 N N . MET A 1 102 ? -1.910 9.697 -1.276 1.00 97.06 102 MET A N 1
ATOM 819 C CA . MET A 1 102 ? -2.045 10.383 0.015 1.00 97.06 102 MET A CA 1
ATOM 820 C C . MET A 1 102 ? -3.510 10.609 0.410 1.00 97.06 102 MET A C 1
ATOM 822 O O . MET A 1 102 ? -3.884 10.320 1.551 1.00 97.06 102 MET A O 1
ATOM 826 N N . ILE A 1 103 ? -4.356 11.067 -0.521 1.00 98.00 103 ILE A N 1
ATOM 827 C CA . ILE A 1 103 ? -5.790 11.284 -0.273 1.00 98.00 103 ILE A CA 1
ATOM 828 C C . ILE A 1 103 ? -6.476 9.973 0.113 1.00 98.00 103 ILE A C 1
ATOM 830 O O . ILE A 1 103 ? -7.221 9.939 1.092 1.00 98.00 103 ILE A O 1
ATOM 834 N N . PHE A 1 104 ? -6.214 8.880 -0.605 1.00 97.88 104 PHE A N 1
ATOM 835 C CA . PHE A 1 104 ? -6.856 7.598 -0.308 1.00 97.88 104 PHE A CA 1
ATOM 836 C C . PHE A 1 104 ? -6.361 6.980 1.001 1.00 97.88 104 PHE A C 1
ATOM 838 O O . PHE A 1 104 ? -7.160 6.409 1.744 1.00 97.88 104 PHE A O 1
ATOM 845 N N . THR A 1 105 ? -5.085 7.152 1.352 1.00 97.50 105 THR A N 1
ATOM 846 C CA . THR A 1 105 ? -4.593 6.767 2.682 1.00 97.50 105 THR A CA 1
ATOM 847 C C . THR A 1 105 ? -5.261 7.577 3.790 1.00 97.50 105 THR A C 1
ATOM 849 O O . THR A 1 105 ? -5.698 6.995 4.786 1.00 97.50 105 THR A O 1
ATOM 852 N N . ALA A 1 106 ? -5.426 8.890 3.610 1.00 97.38 106 ALA A N 1
ATOM 853 C CA . ALA A 1 106 ? -6.170 9.717 4.557 1.00 97.38 106 ALA A CA 1
ATOM 854 C C . ALA A 1 106 ? -7.643 9.280 4.662 1.00 97.38 106 ALA A C 1
ATOM 856 O O . ALA A 1 106 ? -8.161 9.127 5.769 1.00 97.38 106 ALA A O 1
ATOM 857 N N . ALA A 1 107 ? -8.300 9.002 3.532 1.00 97.62 107 ALA A N 1
ATOM 858 C CA . ALA A 1 107 ? -9.682 8.531 3.490 1.00 97.62 107 ALA A CA 1
ATOM 859 C C . ALA A 1 107 ? -9.861 7.198 4.235 1.00 97.62 107 ALA A C 1
ATOM 861 O O . ALA A 1 107 ? -10.774 7.069 5.052 1.00 97.62 107 ALA A O 1
ATOM 862 N N . GLY A 1 108 ? -8.961 6.233 4.021 1.00 96.62 108 GLY A N 1
ATOM 863 C CA . GLY A 1 108 ? -8.979 4.950 4.727 1.00 96.62 108 GLY A CA 1
ATOM 864 C C . GLY A 1 108 ? -8.798 5.112 6.237 1.00 96.62 108 GLY A C 1
ATOM 865 O O . GLY A 1 108 ? -9.492 4.467 7.023 1.00 96.62 108 GLY A O 1
ATOM 866 N N . LEU A 1 109 ? -7.924 6.030 6.657 1.00 95.31 109 LEU A N 1
ATOM 867 C CA . LEU A 1 109 ? -7.695 6.326 8.070 1.00 95.31 109 LEU A CA 1
ATOM 868 C C . LEU A 1 109 ? -8.920 6.980 8.724 1.00 95.31 109 LEU A C 1
ATOM 870 O O . LEU A 1 109 ? -9.337 6.560 9.805 1.00 95.31 109 LEU A O 1
ATOM 874 N N . ILE A 1 110 ? -9.533 7.965 8.061 1.00 95.06 110 ILE A N 1
ATOM 875 C CA . ILE A 1 110 ? -10.774 8.602 8.528 1.00 95.06 110 ILE A CA 1
ATOM 876 C C . ILE A 1 110 ? -11.884 7.557 8.649 1.00 95.06 110 ILE A C 1
ATOM 878 O O . ILE A 1 110 ? -12.558 7.492 9.679 1.00 95.06 110 ILE A O 1
ATOM 882 N N . PHE A 1 111 ? -12.042 6.702 7.636 1.00 95.25 111 PHE A N 1
ATOM 883 C CA . PHE A 1 111 ? -13.027 5.628 7.659 1.00 95.25 111 PHE A CA 1
ATOM 884 C C . PHE A 1 111 ? -12.797 4.677 8.837 1.00 95.25 111 PHE A C 1
ATOM 886 O O . PHE A 1 111 ? -13.738 4.398 9.579 1.00 95.25 111 PHE A O 1
ATOM 893 N N . HIS A 1 112 ? -11.555 4.235 9.068 1.00 93.50 112 HIS A N 1
ATOM 894 C CA . HIS A 1 112 ? -11.226 3.375 10.205 1.00 93.50 112 HIS A CA 1
ATOM 895 C C . HIS A 1 112 ? -11.639 4.017 11.534 1.00 93.50 112 HIS A C 1
ATOM 897 O O . HIS A 1 112 ? -12.262 3.365 12.372 1.00 93.50 112 HIS A O 1
ATOM 903 N N . ILE A 1 113 ? -11.311 5.297 11.736 1.00 91.06 113 ILE A N 1
ATOM 904 C CA . ILE A 1 113 ? -11.640 6.014 12.974 1.00 91.06 113 ILE A CA 1
ATOM 905 C C . ILE A 1 113 ? -13.157 6.111 13.153 1.00 91.06 113 ILE A C 1
ATOM 907 O O . ILE A 1 113 ? -13.661 5.820 14.239 1.00 91.06 113 ILE A O 1
ATOM 911 N N . THR A 1 114 ? -13.886 6.493 12.105 1.00 92.06 114 THR A N 1
ATOM 912 C CA . THR A 1 114 ? -15.345 6.631 12.153 1.00 92.06 114 THR A CA 1
ATOM 913 C C . THR A 1 114 ? -16.020 5.295 12.442 1.00 92.06 114 THR A C 1
ATOM 915 O O . THR A 1 114 ? -16.820 5.210 13.372 1.00 92.06 114 THR A O 1
ATOM 918 N N . VAL A 1 115 ? -15.650 4.232 11.724 1.00 91.88 115 VAL A N 1
ATOM 919 C CA . VAL A 1 115 ? -16.202 2.888 11.947 1.00 91.88 115 VAL A CA 1
ATOM 920 C C . VAL A 1 115 ? -15.888 2.394 13.353 1.00 91.88 115 VAL A C 1
ATOM 922 O O . VAL A 1 115 ? -16.783 1.906 14.039 1.00 91.88 115 VAL A O 1
ATOM 925 N N . ARG A 1 116 ? -14.655 2.578 13.836 1.00 88.38 116 ARG A N 1
ATOM 926 C CA . ARG A 1 116 ? -14.284 2.195 15.203 1.00 88.38 116 ARG A CA 1
ATOM 927 C C . ARG A 1 116 ? -15.138 2.910 16.251 1.00 88.38 116 ARG A C 1
ATOM 929 O O . ARG A 1 116 ? -15.543 2.276 17.221 1.00 88.38 116 ARG A O 1
ATOM 936 N N . ARG A 1 117 ? -15.418 4.205 16.068 1.00 87.56 117 ARG A N 1
ATOM 937 C CA . ARG A 1 117 ? -16.275 4.982 16.982 1.00 87.56 117 ARG A CA 1
ATOM 938 C C . ARG A 1 117 ? -17.718 4.483 16.974 1.00 87.56 117 ARG A C 1
ATOM 940 O O . ARG A 1 117 ? -18.291 4.307 18.044 1.00 87.56 117 ARG A O 1
ATOM 947 N N . LEU A 1 118 ? -18.278 4.224 15.792 1.00 88.81 118 LEU A N 1
ATOM 948 C CA . LEU A 1 118 ? -19.642 3.707 15.654 1.00 88.81 118 LEU A CA 1
ATOM 949 C C . LEU A 1 118 ? -19.782 2.316 16.286 1.00 88.81 118 LEU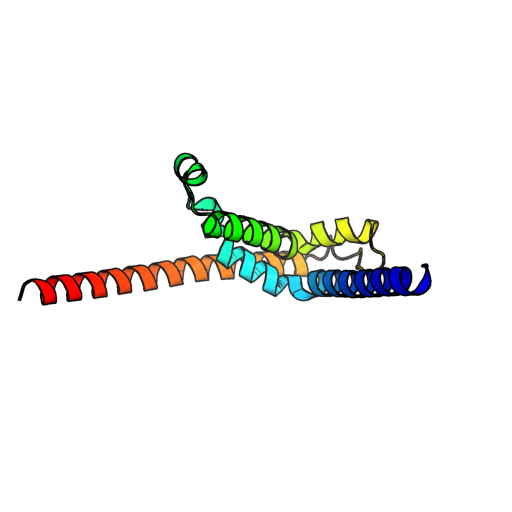 A C 1
ATOM 951 O O . LEU A 1 118 ? -20.710 2.081 17.054 1.00 88.81 118 LEU A O 1
ATOM 955 N N . LEU A 1 119 ? -18.826 1.420 16.026 1.00 87.12 119 LEU A N 1
ATOM 956 C CA . LEU A 1 119 ? -18.824 0.074 16.599 1.00 87.12 119 LEU A CA 1
ATOM 957 C C . LEU A 1 119 ? -18.649 0.088 18.119 1.00 87.12 119 LEU A C 1
ATOM 959 O O . LEU A 1 119 ? -19.337 -0.661 18.803 1.00 87.12 119 LEU A O 1
ATOM 963 N N . ALA A 1 120 ? -17.766 0.931 18.662 1.00 85.12 120 ALA A N 1
ATOM 964 C CA . ALA A 1 120 ? -17.593 1.048 20.110 1.00 85.12 120 ALA A CA 1
ATOM 965 C C . ALA A 1 120 ? -18.894 1.489 20.801 1.00 85.12 120 ALA A C 1
ATOM 967 O O . ALA A 1 120 ? -19.306 0.863 21.775 1.00 85.12 120 ALA A O 1
ATOM 968 N N . GLY A 1 121 ? -19.581 2.494 20.243 1.00 81.38 121 GLY A N 1
ATOM 969 C CA . GLY A 1 121 ? -20.877 2.940 20.758 1.00 81.38 121 GLY A CA 1
ATOM 970 C C . GLY A 1 121 ? -21.938 1.835 20.740 1.00 81.38 121 GLY A C 1
ATOM 971 O O . GLY A 1 121 ? -22.672 1.665 21.713 1.00 81.38 121 GLY A O 1
ATOM 972 N N . GLU A 1 122 ? -21.986 1.034 19.673 1.00 85.56 122 GLU A N 1
ATOM 973 C CA . GLU A 1 122 ? -22.942 -0.074 19.573 1.00 85.56 122 GLU A CA 1
ATOM 974 C C . GLU A 1 122 ? -22.613 -1.222 20.540 1.00 85.56 122 GLU A C 1
ATOM 976 O O . GLU A 1 122 ? -23.505 -1.769 21.191 1.00 85.56 122 GLU A O 1
ATOM 981 N N . ILE A 1 123 ? -21.330 -1.559 20.701 1.00 84.94 123 ILE A N 1
ATOM 982 C CA . ILE A 1 123 ? -20.879 -2.586 21.650 1.00 84.94 123 ILE A CA 1
ATOM 983 C C . ILE A 1 123 ? -21.234 -2.188 23.087 1.00 84.94 123 ILE A C 1
ATOM 985 O O .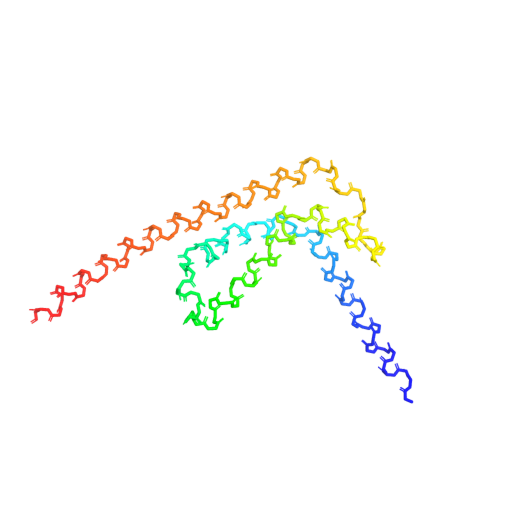 ILE A 1 123 ? -21.727 -3.026 23.848 1.00 84.94 123 ILE A O 1
ATOM 989 N N . ASP A 1 124 ? -21.041 -0.922 23.456 1.00 83.06 124 ASP A N 1
ATOM 990 C CA . ASP A 1 124 ? -21.386 -0.422 24.788 1.00 83.06 12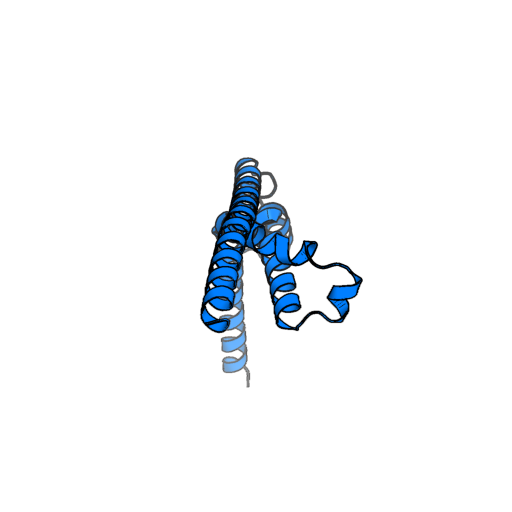4 ASP A CA 1
ATOM 991 C C . ASP A 1 124 ? -22.902 -0.467 25.038 1.00 83.06 124 ASP A C 1
ATOM 993 O O . ASP A 1 124 ? -23.345 -0.916 26.104 1.00 83.06 124 ASP A O 1
ATOM 997 N N . ASN A 1 125 ? -23.711 -0.116 24.033 1.00 85.94 125 ASN A N 1
ATOM 998 C CA . ASN A 1 125 ? -25.170 -0.236 24.091 1.00 85.94 125 ASN A CA 1
ATOM 999 C C . ASN A 1 125 ? -25.626 -1.694 24.277 1.00 85.94 125 ASN A C 1
ATOM 1001 O O . ASN A 1 125 ? -26.477 -1.984 25.131 1.00 85.94 125 ASN A O 1
ATOM 1005 N N . LEU A 1 126 ? -25.047 -2.629 23.517 1.00 86.69 126 LEU A N 1
ATOM 1006 C CA . LEU A 1 126 ? -25.337 -4.061 23.632 1.00 86.69 126 LEU A CA 1
ATOM 1007 C C . LEU A 1 126 ? -24.926 -4.611 25.001 1.00 86.69 126 LEU A C 1
ATOM 1009 O O . LEU A 1 126 ? -25.694 -5.348 25.629 1.00 86.69 126 LEU A O 1
ATOM 1013 N N . ARG A 1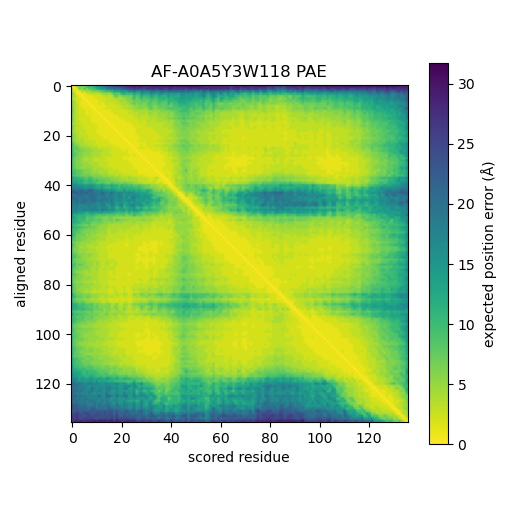 127 ? -23.750 -4.218 25.502 1.00 83.19 127 ARG A N 1
ATOM 1014 C CA . ARG A 1 127 ? -23.261 -4.600 26.831 1.00 83.19 127 ARG A CA 1
ATOM 1015 C C . ARG A 1 127 ? -24.203 -4.111 27.925 1.00 83.19 127 ARG A C 1
ATOM 1017 O O . ARG A 1 127 ? -24.558 -4.889 28.812 1.00 83.19 127 ARG A O 1
ATOM 1024 N N . HIS A 1 128 ? -24.652 -2.859 27.848 1.00 84.62 128 HIS A N 1
ATOM 1025 C CA . HIS A 1 128 ? -25.585 -2.298 28.822 1.00 84.62 128 HIS A CA 1
ATOM 1026 C C . HIS A 1 128 ? -26.933 -3.038 28.807 1.00 84.62 128 HIS A C 1
ATOM 1028 O O . HIS A 1 128 ? -27.473 -3.382 29.864 1.00 84.62 128 HIS A O 1
ATOM 1034 N N . ARG A 1 129 ? -27.440 -3.380 27.614 1.00 84.19 129 ARG A N 1
ATOM 1035 C CA . ARG A 1 129 ? -28.672 -4.166 27.455 1.00 84.19 129 ARG A CA 1
ATOM 1036 C C . ARG A 1 129 ? -28.533 -5.589 28.013 1.00 84.19 129 ARG A C 1
ATOM 1038 O O . ARG A 1 129 ? 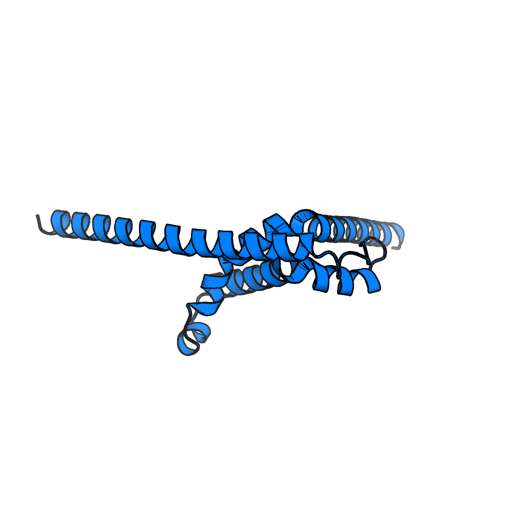-29.460 -6.057 28.672 1.00 84.19 129 ARG A O 1
ATOM 1045 N N . MET A 1 130 ? -27.397 -6.260 27.802 1.00 84.19 130 MET A N 1
ATOM 1046 C CA . MET A 1 130 ? -27.142 -7.591 28.373 1.00 84.19 130 MET A CA 1
ATOM 1047 C C . MET A 1 130 ? -27.088 -7.569 29.901 1.00 84.19 130 MET A C 1
ATOM 1049 O O . MET A 1 130 ? -27.747 -8.393 30.526 1.00 84.19 130 MET A O 1
ATOM 1053 N N . ILE A 1 131 ? -26.374 -6.612 30.505 1.00 84.88 131 ILE A N 1
ATOM 1054 C CA . ILE A 1 131 ? -26.280 -6.498 31.972 1.00 84.88 131 ILE A CA 1
ATOM 1055 C C . ILE A 1 131 ? -27.661 -6.238 32.588 1.00 84.88 131 ILE A C 1
ATOM 1057 O O . ILE A 1 131 ? -27.991 -6.802 33.630 1.00 84.88 131 ILE A O 1
ATOM 1061 N N . LYS A 1 132 ? -28.492 -5.410 31.940 1.00 78.88 132 LYS A N 1
ATOM 1062 C CA . LYS A 1 132 ? -29.870 -5.171 32.391 1.00 78.88 132 LYS A CA 1
ATOM 1063 C C . LYS A 1 132 ? -30.726 -6.440 32.308 1.00 78.88 132 LYS A C 1
ATOM 1065 O O . LYS A 1 132 ? -31.551 -6.662 33.185 1.00 78.88 132 LYS A O 1
ATOM 1070 N N . LYS A 1 133 ? -30.520 -7.269 31.279 1.00 70.94 133 LYS A N 1
ATOM 1071 C CA . LYS A 1 133 ? -31.258 -8.524 31.075 1.00 70.94 133 LYS A CA 1
ATOM 1072 C C . LYS A 1 133 ? -30.785 -9.662 31.987 1.00 70.94 133 LYS A C 1
ATOM 1074 O O . LYS A 1 133 ? -31.589 -10.522 32.295 1.00 70.94 133 LYS A O 1
ATOM 1079 N N . SER A 1 134 ? -29.521 -9.671 32.419 1.00 70.88 134 SER A N 1
ATOM 1080 C CA . SER A 1 134 ? -28.965 -10.711 33.302 1.00 70.88 134 SER A CA 1
ATOM 1081 C C . SER A 1 134 ? -29.186 -10.457 34.798 1.00 70.88 134 SER A C 1
ATOM 1083 O O . SER A 1 134 ? -28.827 -11.301 35.610 1.00 70.88 134 SER A O 1
ATOM 1085 N N . ARG A 1 135 ? -29.665 -9.263 35.178 1.00 59.31 135 ARG A N 1
ATOM 1086 C CA . ARG A 1 135 ? -30.017 -8.906 36.567 1.00 59.31 135 ARG A CA 1
ATOM 1087 C C . ARG A 1 135 ? -31.505 -9.114 36.894 1.00 59.31 135 ARG A C 1
ATOM 1089 O O . ARG A 1 135 ? -31.889 -8.871 38.034 1.00 59.31 135 ARG A O 1
ATOM 1096 N N . LEU A 1 136 ? -32.307 -9.500 35.900 1.00 50.97 136 LEU A N 1
ATOM 1097 C CA . LEU A 1 136 ? -33.684 -9.992 36.028 1.00 50.97 136 LEU A CA 1
ATOM 1098 C C . LEU A 1 136 ? -33.653 -11.519 36.047 1.00 50.97 136 LEU A C 1
ATOM 1100 O O . LEU A 1 136 ? -34.481 -12.092 36.782 1.00 50.97 136 LEU A O 1
#